Protein AF-A0A3C1KSR2-F1 (afdb_monomer_lite)

Secondary structure (DSSP, 8-state):
--HHHHHHHHHHHHHHHTT---HHHHHHHHHHHHHHHHHHHHHHHHH-S--TT--------SSSSS----TT-GGGGT-

Foldseek 3Di:
DPPPLVPLVVVQVVCVVVVHHPVVSVVVNVVVVVVLCVVVVVCCVVPNPDCPPPDDDDDDQDLDPPDPHNVVRSNVVND

pLDDT: mean 94.34, std 4.13, range [67.12, 97.5]

InterPro domains:
  IPR008927 6-phosphogluconate dehydrogenase-like, C-terminal domain superfamily [SSF48179] (1-35)
  IPR014026 UDP-glucose/GDP-mannose dehydrogenase, dimerisation [PF00984] (1-33)
  IPR014027 UDP-gluc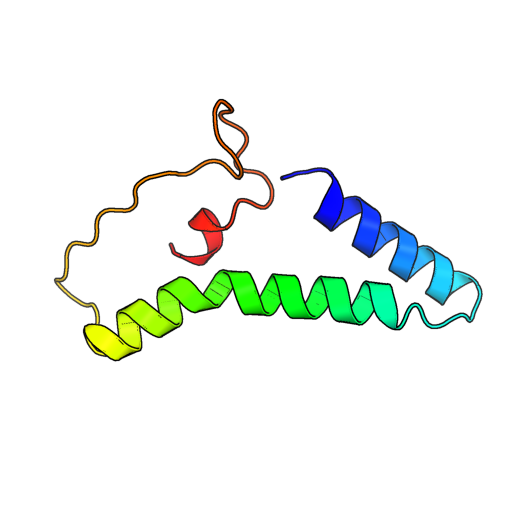ose/GDP-mannose dehydrogenase, C-terminal [PF03720] (57-78)
  IPR036220 UDP-glucose/GDP-mannose dehydrogenase, C-terminal domain superfamily [SSF52413] (43-79)

Sequence (79 aa):
GSCFPKDVRALKHLAEQHGHRAGILTAVHDTNQRQKNKLAERVMERLGADLSGKTIAVWGLSFKPNTDDMREAPSRYLM

Structure (mmCIF, N/CA/C/O backbone):
data_AF-A0A3C1KSR2-F1
#
_entry.id   AF-A0A3C1KSR2-F1
#
loop_
_atom_site.group_PDB
_atom_site.id
_atom_site.type_symbol
_atom_site.label_atom_id
_atom_site.label_alt_id
_atom_site.label_comp_id
_atom_site.label_asym_id
_atom_site.label_entity_id
_atom_site.label_seq_id
_atom_site.pdbx_PDB_ins_code
_atom_site.Cartn_x
_atom_site.Cartn_y
_atom_site.Cartn_z
_atom_site.occupancy
_atom_site.B_is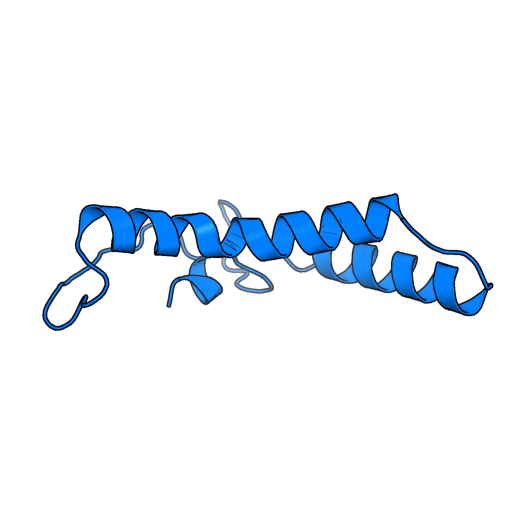o_or_equiv
_atom_site.auth_seq_id
_atom_site.auth_comp_id
_atom_site.auth_asym_id
_atom_site.auth_atom_id
_atom_site.pdbx_PDB_model_num
ATOM 1 N N . GLY A 1 1 ? -0.717 6.001 -2.894 1.00 83.81 1 GLY A N 1
ATOM 2 C CA . GLY A 1 1 ? -0.399 7.311 -3.494 1.00 83.81 1 GLY A CA 1
ATOM 3 C C . GLY A 1 1 ? -0.493 7.241 -5.001 1.00 83.81 1 GLY A C 1
ATOM 4 O O . GLY A 1 1 ? -0.420 6.153 -5.558 1.00 83.81 1 GLY A O 1
ATOM 5 N N . SER A 1 2 ? -0.631 8.378 -5.674 1.00 82.75 2 SER A N 1
ATOM 6 C CA . SER A 1 2 ? -0.899 8.423 -7.119 1.00 82.75 2 SER A CA 1
ATOM 7 C C . SER A 1 2 ? 0.278 8.054 -8.031 1.00 82.75 2 SER A C 1
ATOM 9 O O . SER A 1 2 ? 0.025 7.611 -9.145 1.00 82.75 2 SER A O 1
ATOM 11 N N . CYS A 1 3 ? 1.535 8.208 -7.597 1.00 88.31 3 CYS A N 1
ATOM 12 C CA . CYS A 1 3 ? 2.700 8.058 -8.484 1.00 88.31 3 CYS A CA 1
ATOM 13 C C . CYS A 1 3 ? 3.130 6.598 -8.713 1.00 88.31 3 CYS A C 1
ATOM 15 O O . CYS A 1 3 ? 2.936 6.053 -9.790 1.00 88.31 3 CYS A O 1
ATOM 17 N N . PHE A 1 4 ? 3.657 5.896 -7.709 1.00 90.31 4 PHE A N 1
ATOM 18 C CA . PHE A 1 4 ? 4.258 4.577 -7.968 1.00 90.31 4 PHE A CA 1
ATOM 19 C C . PHE A 1 4 ? 3.312 3.525 -8.577 1.00 90.31 4 PHE A C 1
ATOM 21 O O . PHE A 1 4 ? 3.723 2.851 -9.520 1.00 90.31 4 PHE A O 1
ATOM 28 N N . PRO A 1 5 ? 2.043 3.383 -8.143 1.00 89.06 5 PRO A N 1
ATOM 29 C CA . PRO A 1 5 ? 1.137 2.413 -8.754 1.00 89.06 5 PRO A CA 1
ATOM 30 C C . PRO A 1 5 ? 0.839 2.709 -10.226 1.00 89.06 5 PRO A C 1
ATOM 32 O O . PRO A 1 5 ? 0.756 1.772 -11.019 1.00 89.06 5 PRO A O 1
ATOM 35 N N . LYS A 1 6 ? 0.681 3.988 -10.609 1.00 92.56 6 LYS A N 1
ATOM 36 C CA . LYS A 1 6 ? 0.413 4.351 -12.009 1.00 92.56 6 LYS A CA 1
ATOM 37 C C . LYS A 1 6 ? 1.663 4.140 -12.868 1.00 92.56 6 LYS A C 1
ATOM 39 O O . LYS A 1 6 ? 1.553 3.531 -13.926 1.00 92.56 6 LYS A O 1
ATOM 44 N N . ASP A 1 7 ? 2.832 4.556 -12.381 1.00 94.50 7 ASP A N 1
ATOM 45 C CA . ASP A 1 7 ? 4.069 4.544 -13.165 1.00 94.50 7 ASP A CA 1
ATOM 46 C C . ASP A 1 7 ? 4.565 3.106 -13.389 1.00 94.50 7 ASP A C 1
ATOM 48 O O . ASP A 1 7 ? 4.938 2.746 -14.503 1.00 94.50 7 ASP A O 1
ATOM 52 N N . VAL A 1 8 ? 4.467 2.231 -12.377 1.00 93.50 8 VAL A N 1
ATOM 53 C CA . VAL A 1 8 ? 4.807 0.801 -12.514 1.00 93.50 8 VAL A CA 1
ATOM 54 C C . VAL A 1 8 ? 3.882 0.098 -13.511 1.00 93.50 8 VAL A C 1
ATOM 56 O O . VAL A 1 8 ? 4.355 -0.682 -14.337 1.00 93.50 8 VAL A O 1
ATOM 59 N N . ARG A 1 9 ? 2.570 0.378 -13.468 1.00 91.75 9 ARG A N 1
ATOM 60 C CA . ARG A 1 9 ? 1.609 -0.188 -14.431 1.00 91.75 9 ARG A CA 1
ATOM 61 C C . ARG A 1 9 ? 1.878 0.312 -15.851 1.00 91.75 9 ARG A C 1
ATOM 63 O O . ARG A 1 9 ? 1.877 -0.495 -16.774 1.00 91.75 9 ARG A O 1
ATOM 70 N N . ALA A 1 10 ? 2.150 1.606 -16.012 1.00 94.50 10 ALA A N 1
ATOM 71 C CA . ALA A 1 10 ? 2.451 2.205 -17.309 1.00 94.50 10 ALA A CA 1
ATOM 72 C C . ALA A 1 10 ? 3.738 1.629 -17.921 1.00 94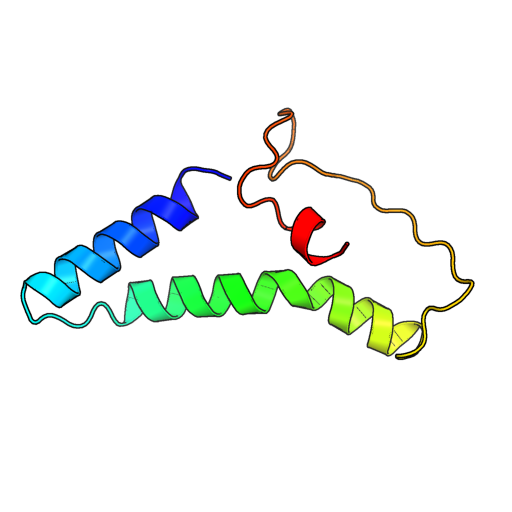.50 10 ALA A C 1
ATOM 74 O O . ALA A 1 10 ? 3.729 1.212 -19.074 1.00 94.50 10 ALA A O 1
ATOM 75 N N . LEU A 1 11 ? 4.821 1.528 -17.142 1.00 95.19 11 LEU A N 1
ATOM 76 C CA . LEU A 1 11 ? 6.086 0.950 -17.610 1.00 95.19 11 LEU A CA 1
ATOM 77 C C . LEU A 1 11 ? 5.962 -0.539 -17.952 1.00 95.19 11 LEU A C 1
ATOM 79 O O . LEU A 1 11 ? 6.526 -0.986 -18.950 1.00 95.19 11 LEU A O 1
ATOM 83 N N . LYS A 1 12 ? 5.203 -1.310 -17.160 1.00 94.06 12 LYS A N 1
ATOM 84 C CA . LYS A 1 12 ? 4.895 -2.711 -17.479 1.00 94.06 12 LYS A CA 1
ATOM 85 C C . LYS A 1 12 ? 4.156 -2.818 -18.816 1.00 94.06 12 LYS A C 1
ATOM 87 O O . LYS A 1 12 ? 4.567 -3.604 -19.663 1.00 94.06 12 LYS A O 1
ATOM 92 N N . HIS A 1 13 ? 3.116 -2.007 -19.009 1.00 94.19 13 HIS A N 1
ATOM 93 C CA . HIS A 1 13 ? 2.335 -1.998 -20.245 1.00 94.19 13 HIS A CA 1
ATOM 94 C C . HIS A 1 13 ? 3.185 -1.607 -21.461 1.00 94.19 13 HIS A C 1
ATOM 96 O O . HIS A 1 13 ? 3.117 -2.259 -22.497 1.00 94.19 13 HIS A O 1
ATOM 102 N N . LEU A 1 14 ? 4.043 -0.593 -21.317 1.00 96.56 14 LEU A N 1
ATOM 103 C CA . LEU A 1 14 ? 4.950 -0.161 -22.378 1.00 96.56 14 LEU A CA 1
ATOM 104 C C . LEU A 1 14 ? 5.916 -1.278 -22.800 1.00 96.56 14 LEU A C 1
ATOM 106 O O . LEU A 1 14 ? 6.150 -1.466 -23.992 1.00 96.56 14 LEU A O 1
ATOM 110 N N . ALA A 1 15 ? 6.462 -2.029 -21.841 1.00 95.44 15 ALA A N 1
ATOM 111 C CA . ALA A 1 15 ? 7.326 -3.168 -22.138 1.00 95.44 15 ALA A CA 1
ATOM 112 C C . ALA A 1 15 ? 6.570 -4.260 -22.913 1.00 95.44 15 ALA A C 1
ATOM 114 O O . ALA A 1 15 ? 7.071 -4.742 -23.928 1.00 95.44 15 ALA A O 1
ATOM 115 N N . GLU A 1 16 ? 5.347 -4.593 -22.485 1.00 94.38 16 GLU A N 1
ATOM 116 C CA . GLU A 1 16 ? 4.494 -5.588 -23.148 1.00 94.38 16 GLU A CA 1
ATOM 117 C C . GLU A 1 16 ? 4.164 -5.185 -24.593 1.00 94.38 16 GLU A C 1
ATOM 119 O O . GLU A 1 16 ? 4.242 -6.019 -25.494 1.00 94.38 16 GLU A O 1
ATOM 124 N N . GLN A 1 17 ? 3.888 -3.899 -24.837 1.00 97.12 17 GLN A N 1
ATOM 125 C CA . GLN A 1 17 ? 3.657 -3.360 -26.184 1.00 97.12 17 GLN A CA 1
ATOM 126 C C . GLN A 1 17 ? 4.866 -3.517 -27.119 1.00 97.12 17 GLN A C 1
ATOM 128 O O . GLN A 1 17 ? 4.686 -3.622 -28.329 1.00 97.12 17 GLN A O 1
ATOM 133 N N . HIS A 1 18 ? 6.083 -3.567 -26.574 1.00 96.81 18 HIS A N 1
ATOM 134 C CA . HIS A 1 18 ? 7.318 -3.780 -27.335 1.00 96.81 18 HIS A CA 1
ATOM 135 C C . HIS A 1 18 ? 7.780 -5.248 -27.320 1.00 96.81 18 HIS A C 1
ATOM 137 O O . HIS A 1 18 ? 8.924 -5.539 -27.655 1.00 96.81 18 HIS A O 1
ATOM 143 N N . GLY A 1 19 ? 6.919 -6.188 -26.912 1.00 95.56 19 GLY A N 1
ATOM 144 C CA . GLY A 1 19 ? 7.247 -7.617 -26.874 1.00 95.56 19 GLY A CA 1
ATOM 145 C C . GLY A 1 19 ? 8.217 -8.010 -25.753 1.00 95.56 19 GLY A C 1
ATOM 146 O O . GLY A 1 19 ? 8.772 -9.109 -25.772 1.00 95.56 19 GLY A O 1
ATOM 147 N N . HIS A 1 20 ? 8.422 -7.140 -24.760 1.00 95.25 20 HIS A N 1
ATOM 148 C CA . HIS A 1 20 ? 9.300 -7.389 -23.623 1.00 95.25 20 HIS A CA 1
ATOM 149 C C . HIS A 1 20 ? 8.508 -7.684 -22.351 1.00 95.25 20 HIS A C 1
ATOM 151 O O . HIS A 1 20 ? 7.557 -6.995 -21.987 1.00 95.25 20 HIS A O 1
ATOM 157 N N . ARG A 1 21 ? 8.959 -8.684 -21.591 1.00 92.94 21 ARG A N 1
ATOM 158 C CA . ARG A 1 21 ? 8.397 -8.970 -20.271 1.00 92.94 21 ARG A CA 1
ATOM 159 C C . ARG A 1 21 ? 9.104 -8.150 -19.194 1.00 92.94 21 ARG A C 1
ATOM 161 O O . ARG A 1 21 ? 10.265 -8.399 -18.877 1.00 92.94 21 ARG A O 1
ATOM 168 N N . ALA A 1 22 ? 8.373 -7.258 -18.531 1.00 94.81 22 ALA A N 1
ATOM 169 C CA . ALA A 1 22 ? 8.871 -6.516 -17.373 1.00 94.81 22 ALA A CA 1
ATOM 170 C C . ALA A 1 22 ? 8.795 -7.348 -16.075 1.00 94.81 22 ALA A C 1
ATOM 172 O O . ALA A 1 22 ? 7.968 -7.089 -15.194 1.00 94.81 22 ALA A O 1
ATOM 173 N N . GLY A 1 23 ? 9.644 -8.375 -15.956 1.00 95.00 23 GLY A N 1
ATOM 174 C CA . GLY A 1 23 ? 9.617 -9.333 -14.840 1.00 95.00 23 GLY A CA 1
ATOM 175 C C . GLY A 1 23 ? 9.740 -8.681 -13.456 1.00 95.00 23 GLY A C 1
ATOM 176 O O . GLY A 1 23 ? 8.920 -8.946 -12.579 1.00 95.00 23 GLY A O 1
ATOM 177 N N . ILE A 1 24 ? 10.701 -7.767 -13.282 1.00 95.44 24 ILE A N 1
ATOM 178 C CA . ILE A 1 24 ? 10.920 -7.064 -12.006 1.00 95.44 24 ILE A CA 1
ATOM 179 C C . ILE A 1 24 ? 9.735 -6.153 -11.667 1.00 95.44 24 ILE A C 1
ATOM 181 O O . ILE A 1 24 ? 9.221 -6.214 -10.555 1.00 95.44 24 ILE A O 1
ATOM 185 N N . LEU A 1 25 ? 9.255 -5.346 -12.619 1.00 94.31 25 LEU A N 1
ATOM 186 C CA . LEU A 1 25 ? 8.115 -4.448 -12.385 1.00 94.31 25 LEU A CA 1
ATOM 187 C C . LEU A 1 25 ? 6.839 -5.222 -12.045 1.00 94.31 25 LEU A C 1
ATOM 189 O O . LEU A 1 25 ? 6.074 -4.800 -11.180 1.00 94.31 25 LEU A O 1
ATOM 193 N N . THR A 1 26 ? 6.643 -6.380 -12.677 1.00 93.62 26 THR A N 1
ATOM 194 C CA . THR A 1 26 ? 5.542 -7.291 -12.346 1.00 93.62 26 THR A CA 1
ATOM 195 C C . THR A 1 26 ? 5.682 -7.804 -10.914 1.00 93.62 26 THR A C 1
ATOM 197 O O . THR A 1 26 ? 4.751 -7.669 -10.127 1.00 93.62 26 THR A O 1
ATOM 200 N N . ALA A 1 27 ? 6.866 -8.288 -10.526 1.00 96.25 27 ALA A N 1
ATOM 201 C CA . ALA A 1 27 ? 7.114 -8.760 -9.166 1.00 96.25 27 ALA A CA 1
ATOM 202 C C . ALA A 1 27 ? 6.926 -7.658 -8.106 1.00 96.25 27 ALA A C 1
ATOM 204 O O . ALA A 1 27 ? 6.361 -7.922 -7.042 1.00 96.25 27 ALA A O 1
ATOM 205 N N . VAL A 1 28 ? 7.353 -6.423 -8.398 1.00 95.50 28 VAL A N 1
ATOM 206 C CA . VAL A 1 28 ? 7.138 -5.246 -7.540 1.00 95.50 28 VAL A CA 1
ATOM 207 C C . VAL A 1 28 ? 5.647 -4.961 -7.383 1.00 95.50 28 VAL A C 1
ATOM 209 O O . VAL A 1 28 ? 5.170 -4.809 -6.257 1.00 95.50 28 VAL A O 1
ATOM 212 N N . HIS A 1 29 ? 4.902 -4.927 -8.491 1.00 94.12 29 HIS A N 1
ATOM 213 C CA . HIS A 1 29 ? 3.463 -4.689 -8.467 1.00 94.12 29 HIS A CA 1
ATOM 214 C C . HIS A 1 29 ? 2.733 -5.756 -7.645 1.00 94.12 29 HIS A C 1
ATOM 216 O O . HIS A 1 29 ? 2.026 -5.420 -6.695 1.00 94.12 29 HIS A O 1
ATOM 222 N N . ASP A 1 30 ? 2.960 -7.032 -7.951 1.00 95.31 30 ASP A N 1
ATOM 223 C CA . ASP A 1 30 ? 2.256 -8.149 -7.322 1.00 95.31 30 ASP A CA 1
ATOM 224 C C . ASP A 1 30 ? 2.592 -8.261 -5.831 1.00 95.31 30 ASP A C 1
ATOM 226 O O . ASP A 1 30 ? 1.720 -8.518 -4.999 1.00 95.31 30 ASP A O 1
ATOM 230 N N . THR A 1 31 ? 3.854 -8.016 -5.464 1.00 96.75 31 THR A N 1
ATOM 231 C CA . THR A 1 31 ? 4.275 -7.997 -4.057 1.00 96.75 31 THR A CA 1
ATOM 232 C C . THR A 1 31 ? 3.600 -6.867 -3.294 1.00 96.75 31 THR A C 1
ATOM 234 O O . THR A 1 31 ? 3.102 -7.097 -2.193 1.00 96.75 31 THR A O 1
ATOM 237 N N . ASN A 1 32 ? 3.514 -5.671 -3.880 1.00 95.50 32 ASN A N 1
ATOM 238 C CA . ASN A 1 32 ? 2.814 -4.551 -3.261 1.00 95.50 32 ASN A CA 1
ATOM 239 C C . ASN A 1 32 ? 1.309 -4.826 -3.106 1.00 95.50 32 ASN A C 1
ATOM 241 O O . ASN A 1 32 ? 0.735 -4.485 -2.075 1.00 95.50 32 ASN A O 1
ATOM 245 N N . GLN A 1 33 ? 0.673 -5.478 -4.087 1.00 94.50 33 GLN A N 1
ATOM 246 C CA . GLN A 1 33 ? -0.743 -5.850 -3.994 1.00 94.50 33 GLN A CA 1
ATOM 247 C C . GLN A 1 33 ? -0.999 -6.848 -2.861 1.00 94.50 33 GLN A C 1
ATOM 249 O O . GLN A 1 33 ? -1.915 -6.635 -2.073 1.00 94.50 33 GLN A O 1
ATOM 254 N N . ARG A 1 34 ? -0.149 -7.872 -2.702 1.00 95.88 34 ARG A N 1
ATOM 255 C CA . ARG A 1 34 ? -0.237 -8.798 -1.557 1.00 95.88 34 ARG A CA 1
ATOM 256 C C . ARG A 1 34 ? 0.011 -8.097 -0.221 1.00 95.88 34 ARG A C 1
ATOM 258 O O . ARG A 1 34 ? -0.682 -8.352 0.756 1.00 95.88 34 ARG A O 1
ATOM 265 N N . GLN A 1 35 ? 0.990 -7.193 -0.166 1.00 96.56 35 GLN A N 1
ATOM 266 C CA . GLN A 1 35 ? 1.371 -6.512 1.073 1.00 96.56 35 GLN A CA 1
ATOM 267 C C . GLN A 1 35 ? 0.230 -5.667 1.665 1.00 96.56 35 GLN A C 1
ATOM 269 O O . GLN A 1 35 ? 0.142 -5.566 2.887 1.00 96.56 35 GLN A O 1
ATOM 274 N N . LYS A 1 36 ? -0.653 -5.103 0.827 1.00 94.94 36 LYS A N 1
ATOM 275 C CA . LYS A 1 36 ? -1.822 -4.323 1.272 1.00 94.94 36 LYS A CA 1
ATOM 276 C C . LYS A 1 36 ? -2.784 -5.136 2.155 1.00 94.94 36 LYS A C 1
ATOM 278 O O . LYS A 1 36 ? -3.379 -4.557 3.057 1.00 94.94 36 LYS A O 1
ATOM 283 N N . ASN A 1 37 ? -2.869 -6.456 1.965 1.00 94.50 37 ASN A N 1
ATOM 284 C CA . ASN A 1 37 ? -3.792 -7.327 2.706 1.00 94.50 37 ASN A CA 1
ATOM 285 C C . ASN A 1 37 ? -3.217 -7.858 4.025 1.00 94.50 37 ASN A C 1
ATOM 287 O O . ASN A 1 37 ? -3.972 -8.252 4.911 1.00 94.50 37 ASN A O 1
ATOM 291 N N . LYS A 1 38 ? -1.889 -7.826 4.205 1.00 96.06 38 LYS A N 1
ATOM 292 C CA . LYS A 1 38 ? -1.230 -8.456 5.361 1.00 96.06 38 LYS A CA 1
ATOM 293 C C . LYS A 1 38 ? -1.711 -7.954 6.716 1.00 96.06 38 LYS A C 1
ATOM 295 O O . LYS A 1 38 ? -1.641 -8.689 7.695 1.00 96.06 38 LYS A O 1
ATOM 300 N N . LEU A 1 39 ? -2.141 -6.695 6.809 1.00 95.38 39 LEU A N 1
ATOM 301 C CA . LEU A 1 39 ? -2.676 -6.182 8.067 1.00 95.38 39 LEU A CA 1
ATO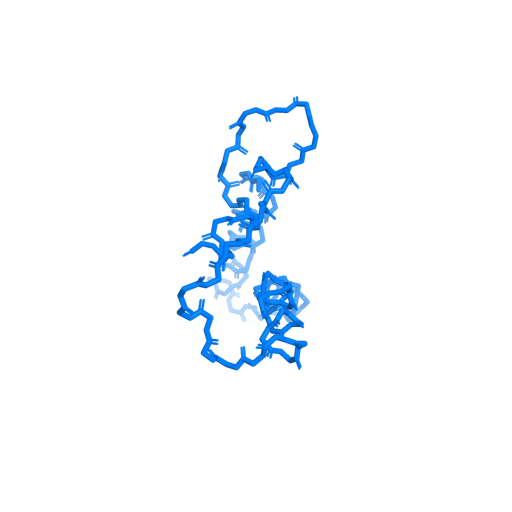M 302 C C . LEU A 1 39 ? -4.014 -6.853 8.403 1.00 95.38 39 LEU A C 1
ATOM 304 O O . LEU A 1 39 ? -4.174 -7.313 9.528 1.00 95.38 39 LEU A O 1
ATOM 308 N N . ALA A 1 40 ? -4.923 -6.965 7.430 1.00 93.75 40 ALA A N 1
ATOM 309 C CA . ALA A 1 40 ? -6.200 -7.657 7.599 1.00 93.75 40 ALA A CA 1
ATOM 310 C C . ALA A 1 40 ? -5.991 -9.139 7.943 1.00 93.75 40 ALA A C 1
ATOM 312 O O . ALA A 1 40 ? -6.593 -9.637 8.890 1.00 93.75 40 ALA A O 1
ATOM 313 N N . GLU A 1 41 ? -5.080 -9.813 7.233 1.00 95.56 41 GLU A N 1
ATOM 314 C CA . GLU A 1 41 ? -4.691 -11.204 7.506 1.00 95.56 41 GLU A CA 1
ATOM 315 C C . GLU A 1 41 ? -4.242 -11.376 8.963 1.00 95.56 41 GLU A C 1
ATOM 317 O O . GLU A 1 41 ? -4.803 -12.192 9.690 1.00 95.56 41 GLU A O 1
ATOM 322 N N . ARG A 1 42 ? -3.324 -10.527 9.441 1.00 96.50 42 ARG A N 1
ATOM 323 C CA . ARG A 1 42 ? -2.843 -10.557 10.834 1.00 96.50 42 ARG A CA 1
ATOM 324 C C . ARG A 1 42 ? -3.937 -10.268 11.860 1.00 96.50 42 ARG A C 1
ATOM 326 O O . ARG A 1 42 ? -3.923 -10.837 12.951 1.00 96.50 42 ARG A O 1
ATOM 333 N N . VAL A 1 43 ? -4.867 -9.365 11.547 1.00 95.75 43 VAL A N 1
ATOM 334 C CA . VAL A 1 43 ? -6.014 -9.085 12.422 1.00 95.75 43 VAL A CA 1
ATOM 335 C C . VAL A 1 43 ? -6.903 -10.323 12.536 1.00 95.75 43 VAL A C 1
ATOM 337 O O . VAL A 1 43 ? -7.247 -10.706 13.653 1.00 95.75 43 VAL A O 1
ATOM 340 N N . MET A 1 44 ? -7.224 -10.980 11.418 1.00 96.00 44 MET A N 1
ATOM 341 C CA . MET A 1 44 ? -8.043 -12.198 11.405 1.00 96.00 44 MET A CA 1
ATOM 342 C C . MET A 1 44 ? -7.343 -13.381 12.084 1.00 96.00 44 MET A C 1
ATOM 344 O O . MET A 1 44 ? -7.973 -14.101 12.853 1.00 96.00 44 MET A O 1
ATOM 348 N N . GLU A 1 45 ? -6.032 -13.547 11.886 1.00 97.50 45 GLU A N 1
ATOM 349 C CA . GLU A 1 45 ? -5.226 -14.544 12.606 1.00 97.50 45 GLU A CA 1
ATOM 350 C C . GLU A 1 45 ? -5.301 -14.346 14.127 1.00 97.50 45 GLU A C 1
ATOM 352 O O . GLU A 1 45 ? -5.332 -15.312 14.889 1.00 97.50 45 GLU A O 1
ATOM 357 N N . ARG A 1 46 ? -5.350 -13.089 14.588 1.00 97.25 46 ARG A N 1
ATOM 358 C CA . ARG A 1 46 ? -5.332 -12.761 16.017 1.00 97.25 46 ARG A CA 1
ATOM 359 C C . ARG A 1 46 ? -6.713 -12.738 16.672 1.00 97.25 46 ARG A C 1
ATOM 361 O O . ARG A 1 46 ? -6.806 -13.042 17.865 1.00 97.25 46 ARG A O 1
ATOM 368 N N . LEU A 1 47 ? -7.745 -12.296 15.957 1.00 96.62 47 LEU A N 1
ATOM 369 C CA . LEU A 1 47 ? -9.087 -12.039 16.500 1.00 96.62 47 LEU A CA 1
ATOM 370 C C . LEU A 1 47 ? -10.149 -13.040 16.022 1.00 96.62 47 LEU A C 1
ATOM 372 O O . LEU A 1 47 ? -11.261 -13.012 16.556 1.00 96.62 47 LEU A O 1
ATOM 376 N N . GLY A 1 48 ? -9.798 -13.911 15.073 1.00 96.25 48 GLY A N 1
ATOM 377 C CA . GLY A 1 48 ? -10.701 -14.825 14.379 1.00 96.25 48 GLY A CA 1
ATOM 378 C C . GLY A 1 48 ? -11.132 -14.292 13.008 1.00 96.25 48 GLY A C 1
ATOM 379 O O . GLY A 1 48 ? -11.091 -13.090 12.753 1.00 96.25 48 GLY A O 1
ATOM 380 N N . ALA A 1 49 ? -11.563 -15.203 12.129 1.00 95.06 49 ALA A N 1
ATOM 381 C CA . ALA A 1 49 ? -12.076 -14.854 10.800 1.00 95.06 49 ALA A CA 1
ATOM 382 C C . ALA A 1 49 ? -13.424 -14.109 10.860 1.00 95.06 49 ALA A C 1
ATOM 384 O O . ALA A 1 49 ? -13.722 -13.307 9.981 1.00 95.06 49 ALA A O 1
ATOM 385 N N . ASP A 1 50 ? -14.222 -14.354 11.904 1.00 96.44 50 ASP A N 1
ATOM 386 C CA . ASP A 1 50 ? -15.446 -13.604 12.172 1.00 96.44 50 ASP A CA 1
ATOM 387 C C . ASP A 1 50 ? -15.145 -12.390 13.063 1.00 96.44 50 ASP A C 1
ATOM 389 O O . ASP A 1 50 ? -14.833 -12.505 14.254 1.00 96.44 50 ASP A O 1
ATOM 393 N N . LEU A 1 51 ? -15.225 -11.206 12.457 1.00 94.50 51 LEU A N 1
ATOM 394 C CA . LEU A 1 51 ? -15.041 -9.923 13.132 1.00 94.50 51 LEU A CA 1
ATOM 395 C C . LEU A 1 51 ? -16.377 -9.250 13.490 1.00 94.50 51 LEU A C 1
ATOM 397 O O . LEU A 1 51 ? -16.375 -8.104 13.942 1.00 94.50 51 LEU A O 1
ATOM 401 N N . SER A 1 52 ? -17.510 -9.940 13.323 1.00 96.12 52 SER A N 1
ATOM 402 C CA . SER A 1 52 ? -18.836 -9.397 13.628 1.00 96.12 52 SER A CA 1
ATOM 403 C C . SER A 1 52 ? -18.927 -8.911 15.077 1.00 96.12 52 SER A C 1
ATOM 405 O O . SER A 1 52 ? -18.469 -9.568 16.013 1.00 96.12 52 SER A O 1
ATOM 407 N N . GLY A 1 53 ? -19.499 -7.720 15.270 1.00 96.94 53 GLY A N 1
ATOM 408 C CA . GLY A 1 53 ? -19.648 -7.100 16.591 1.00 96.94 53 GLY A CA 1
ATOM 409 C C . GLY A 1 53 ? -18.352 -6.568 17.217 1.00 96.94 53 GLY A C 1
ATOM 410 O O . GLY A 1 53 ? -18.403 -6.012 18.314 1.00 96.94 53 GLY A O 1
ATOM 411 N N . LYS A 1 54 ? -17.194 -6.697 16.552 1.00 95.81 54 LYS A N 1
ATOM 412 C CA . LYS A 1 54 ? -15.939 -6.091 17.015 1.00 95.81 54 LYS A CA 1
ATOM 413 C C . LYS A 1 54 ? -15.828 -4.652 16.515 1.00 95.81 54 LYS A C 1
ATOM 415 O O . LYS A 1 54 ? -16.092 -4.359 15.354 1.00 95.81 54 LYS A O 1
ATOM 420 N N . THR A 1 55 ? -15.334 -3.774 17.380 1.00 96.12 55 THR A N 1
ATOM 421 C CA . THR A 1 55 ? -14.951 -2.407 17.009 1.00 96.12 55 THR A CA 1
ATOM 422 C C . THR A 1 55 ? -13.438 -2.343 16.849 1.00 96.12 55 THR A C 1
ATOM 424 O O . THR A 1 55 ? -12.704 -2.639 17.791 1.00 96.12 55 THR A O 1
ATOM 427 N N . ILE A 1 56 ? -12.965 -1.950 15.665 1.00 95.06 56 ILE A N 1
ATOM 428 C CA . ILE A 1 56 ? -11.537 -1.843 15.343 1.00 95.06 56 ILE A CA 1
ATOM 429 C C . ILE A 1 56 ? -11.238 -0.399 14.946 1.00 95.06 56 ILE A C 1
ATOM 431 O O . ILE A 1 56 ? -11.815 0.126 13.996 1.00 95.06 56 ILE A O 1
ATOM 435 N N . ALA A 1 57 ? -10.332 0.250 15.675 1.00 96.44 57 ALA A N 1
ATOM 436 C CA . ALA A 1 57 ? -9.868 1.589 15.333 1.00 96.44 57 ALA A CA 1
ATOM 437 C C . ALA A 1 57 ? -8.793 1.522 14.237 1.00 96.44 57 ALA A C 1
ATOM 439 O O . ALA A 1 57 ? -7.846 0.742 14.335 1.00 96.44 57 ALA A O 1
ATOM 440 N N . VAL A 1 58 ? -8.912 2.379 13.222 1.00 96.12 58 VAL A N 1
ATOM 441 C CA . VAL A 1 58 ? -7.907 2.548 12.164 1.00 96.12 58 VAL A CA 1
ATOM 442 C C . VAL A 1 58 ? -7.264 3.919 12.330 1.00 96.12 58 VAL A C 1
ATOM 444 O O . VAL A 1 58 ? -7.932 4.941 12.176 1.00 96.12 58 VAL A O 1
ATOM 447 N N . TRP A 1 59 ? -5.968 3.952 12.647 1.00 96.31 59 TRP A N 1
ATOM 448 C CA . TRP A 1 59 ? -5.234 5.204 12.811 1.00 96.31 59 TRP A CA 1
ATOM 449 C C . TRP A 1 59 ? -4.267 5.428 11.648 1.00 96.31 59 TRP A C 1
ATOM 451 O O . TRP A 1 59 ? -3.326 4.663 11.448 1.00 96.31 59 TRP A O 1
ATOM 461 N N . GLY A 1 60 ? -4.521 6.490 10.882 1.00 96.44 60 GLY A N 1
ATOM 462 C CA . GLY A 1 60 ? -3.820 6.789 9.635 1.00 96.44 60 GLY A CA 1
ATOM 463 C C . GLY A 1 60 ? -4.623 6.320 8.423 1.00 96.44 60 GLY A C 1
ATOM 464 O O . GLY A 1 60 ? -4.828 5.126 8.216 1.00 96.44 60 GLY A O 1
ATOM 465 N N . LEU A 1 61 ? -5.092 7.281 7.623 1.00 96.56 61 LEU A N 1
ATOM 466 C CA . LEU A 1 61 ? -5.958 7.013 6.472 1.00 96.56 61 LEU A CA 1
ATOM 467 C C . LEU A 1 61 ? -5.270 7.305 5.141 1.00 96.56 61 LEU A C 1
ATOM 469 O O . LEU A 1 61 ? -5.351 6.491 4.226 1.00 96.56 61 LEU A O 1
ATOM 473 N N . SER A 1 62 ? -4.579 8.430 5.011 1.00 97.31 62 SER A N 1
ATOM 474 C CA . SER A 1 62 ? -3.906 8.783 3.763 1.00 97.31 62 SER A CA 1
ATOM 475 C C . SER A 1 62 ? -2.732 7.854 3.454 1.00 97.31 62 SER A C 1
ATOM 477 O O . SER A 1 62 ? -2.240 7.106 4.300 1.00 97.31 62 SER A O 1
ATOM 479 N N . PHE A 1 63 ? -2.270 7.866 2.201 1.00 95.31 63 PHE A N 1
ATOM 480 C CA . PHE A 1 63 ? -1.229 6.924 1.770 1.00 95.31 63 PHE A CA 1
ATOM 481 C C . PHE A 1 63 ? 0.153 7.181 2.399 1.00 95.31 63 PHE A C 1
ATOM 483 O O . PHE A 1 63 ? 1.039 6.335 2.268 1.00 95.31 63 PHE A O 1
ATOM 490 N N . LYS A 1 64 ? 0.353 8.359 3.003 1.00 94.81 64 LYS A N 1
ATOM 491 C CA . LYS A 1 64 ? 1.567 8.786 3.710 1.00 94.81 64 LYS A CA 1
ATOM 492 C C . LYS A 1 64 ? 1.232 9.921 4.698 1.00 94.81 64 LYS A C 1
ATOM 494 O O . LYS A 1 64 ? 0.180 10.537 4.548 1.00 94.81 64 LYS A O 1
ATOM 499 N N . PRO A 1 65 ? 2.121 10.260 5.647 1.00 97.06 65 PRO A N 1
ATOM 500 C CA . PRO A 1 65 ? 1.918 11.392 6.553 1.00 97.06 65 PRO A CA 1
ATOM 501 C C . PRO A 1 65 ? 1.747 12.743 5.837 1.00 97.06 65 PRO A C 1
ATOM 503 O O . PRO A 1 65 ? 2.266 12.942 4.735 1.00 97.06 65 PRO A O 1
ATOM 506 N N . ASN A 1 66 ? 1.083 13.688 6.514 1.00 96.56 66 ASN A N 1
ATOM 507 C CA . ASN A 1 66 ? 0.958 15.100 6.118 1.00 96.56 66 ASN A CA 1
ATOM 508 C C . ASN A 1 66 ? 0.316 15.331 4.734 1.00 96.56 66 ASN A C 1
ATOM 510 O O . ASN A 1 66 ? 0.727 16.212 3.982 1.00 96.56 66 ASN A O 1
ATOM 514 N N . THR A 1 67 ? -0.684 14.528 4.377 1.00 96.62 67 THR A N 1
ATOM 515 C CA . THR A 1 67 ? -1.529 14.726 3.191 1.00 96.62 67 THR A CA 1
ATOM 516 C C . THR A 1 67 ? -2.907 14.123 3.440 1.00 96.62 67 THR A C 1
ATOM 518 O O . THR A 1 67 ? -3.042 13.187 4.228 1.00 96.62 67 THR A O 1
ATOM 521 N N . ASP A 1 68 ? -3.916 14.648 2.761 1.00 96.44 68 ASP A N 1
ATOM 522 C CA . ASP A 1 68 ? -5.286 14.140 2.682 1.00 96.44 68 ASP A CA 1
ATOM 523 C C . ASP A 1 68 ? -5.499 13.180 1.493 1.00 96.44 68 ASP A C 1
ATOM 525 O O . ASP A 1 68 ? -6.580 12.622 1.320 1.00 96.44 68 ASP A O 1
ATOM 529 N N . ASP A 1 69 ? -4.473 12.944 0.670 1.00 96.19 69 ASP A N 1
ATOM 530 C CA . ASP A 1 69 ? -4.592 12.118 -0.528 1.00 96.19 69 ASP A CA 1
ATOM 531 C C . ASP A 1 69 ? -4.853 10.638 -0.182 1.00 96.19 69 ASP A C 1
ATOM 533 O O . ASP A 1 69 ? -4.008 9.921 0.369 1.00 96.19 69 ASP A O 1
ATOM 537 N N . MET A 1 70 ? -6.038 10.164 -0.568 1.00 95.62 70 MET A N 1
ATOM 538 C CA . MET A 1 70 ? -6.508 8.788 -0.374 1.00 95.62 70 MET A CA 1
ATOM 539 C C . MET A 1 70 ? -6.285 7.885 -1.599 1.00 95.62 70 MET A C 1
ATOM 541 O O . MET A 1 70 ? -6.665 6.705 -1.597 1.00 95.62 70 MET A O 1
ATOM 545 N N . ARG A 1 71 ? -5.692 8.397 -2.687 1.00 94.19 71 ARG A N 1
ATOM 546 C CA . ARG A 1 71 ? -5.448 7.599 -3.898 1.00 94.19 71 ARG A CA 1
ATOM 547 C C . ARG A 1 71 ? -4.463 6.484 -3.590 1.00 94.19 71 ARG A C 1
ATOM 549 O O . ARG A 1 71 ? -3.349 6.736 -3.130 1.00 94.19 71 ARG A O 1
ATOM 556 N N . GLU A 1 72 ? -4.854 5.244 -3.890 1.00 92.88 72 GLU A N 1
ATOM 557 C CA . GLU A 1 72 ? -4.038 4.043 -3.651 1.00 92.88 72 GLU A CA 1
ATOM 558 C C . GLU A 1 72 ? -3.520 3.963 -2.195 1.00 92.88 72 GLU A C 1
ATOM 560 O O . GLU A 1 72 ? -2.388 3.537 -1.960 1.00 92.88 72 GLU A O 1
ATOM 565 N N . ALA A 1 73 ? -4.289 4.470 -1.224 1.00 96.12 73 ALA A N 1
ATOM 566 C CA . ALA A 1 73 ? -3.958 4.365 0.194 1.00 96.12 73 ALA A CA 1
ATOM 567 C C . ALA A 1 73 ? -4.214 2.927 0.692 1.00 96.12 73 ALA A C 1
ATOM 569 O O . ALA A 1 73 ? -5.294 2.397 0.423 1.00 96.12 73 ALA A O 1
ATOM 570 N N . PRO A 1 74 ? -3.271 2.288 1.415 1.00 95.12 74 PRO A N 1
ATOM 571 C CA . PRO A 1 74 ? -3.456 0.930 1.940 1.00 95.12 74 PRO A CA 1
ATOM 572 C C . PRO A 1 74 ? -4.658 0.785 2.883 1.00 95.12 74 PRO A C 1
ATOM 574 O O . PRO A 1 74 ? -5.301 -0.256 2.886 1.00 95.12 74 PRO A O 1
ATOM 577 N N . SER A 1 75 ? -5.008 1.843 3.620 1.00 95.75 75 SER A N 1
ATOM 578 C CA . SER A 1 75 ? -6.175 1.895 4.517 1.00 95.75 75 SER A CA 1
ATOM 579 C C . SER A 1 75 ? -7.493 1.523 3.825 1.00 95.75 75 SER A C 1
ATOM 581 O O . SER A 1 75 ? -8.363 0.926 4.444 1.00 95.75 75 SER A O 1
ATOM 583 N N . ARG A 1 76 ? -7.630 1.812 2.524 1.00 93.94 76 ARG A N 1
ATOM 584 C CA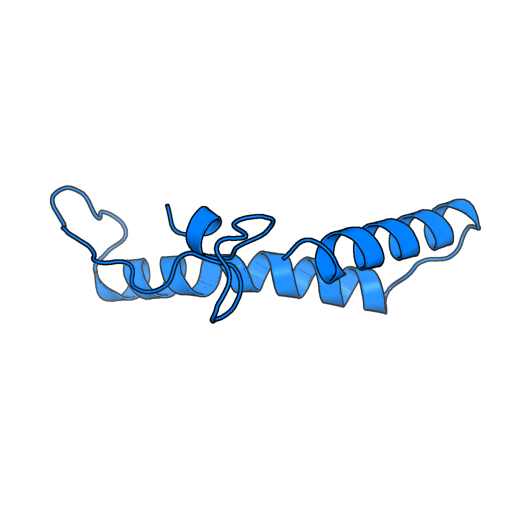 . ARG A 1 76 ? -8.823 1.489 1.724 1.00 93.94 76 ARG A CA 1
ATOM 585 C C . ARG A 1 76 ? -8.975 0.008 1.391 1.00 93.94 76 ARG A C 1
ATOM 587 O O . ARG A 1 76 ? -10.015 -0.368 0.878 1.00 93.94 76 ARG A O 1
ATOM 594 N N . TYR A 1 77 ? -7.927 -0.782 1.597 1.00 90.31 77 TYR A N 1
ATOM 595 C CA . TYR A 1 77 ? -7.951 -2.236 1.424 1.00 90.31 77 TYR A CA 1
ATOM 596 C C . TYR A 1 77 ? -8.214 -2.959 2.751 1.00 90.31 77 TYR A C 1
ATOM 598 O O . TYR A 1 77 ? -8.394 -4.170 2.757 1.00 90.31 77 TYR A O 1
ATOM 606 N N . LEU A 1 78 ? -8.182 -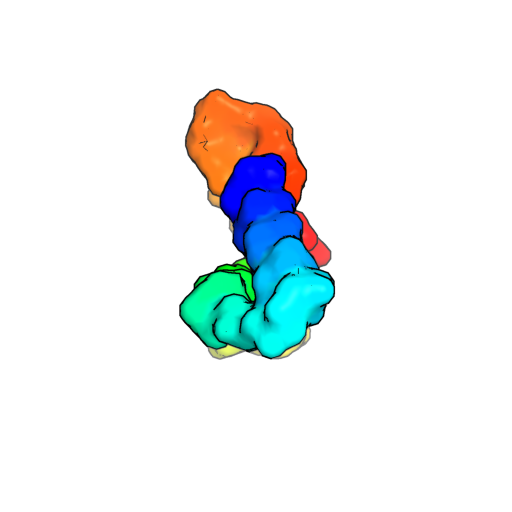2.223 3.868 1.00 85.69 78 LEU A N 1
ATOM 607 C CA . LEU A 1 78 ? -8.491 -2.729 5.204 1.00 85.69 78 LEU A CA 1
ATOM 608 C C . LEU A 1 78 ? -9.988 -2.606 5.536 1.00 85.69 78 LEU A C 1
ATOM 610 O O . LEU A 1 78 ? -10.480 -3.372 6.359 1.00 85.69 78 LEU A O 1
ATOM 614 N N . MET A 1 79 ? -10.661 -1.616 4.939 1.00 67.12 79 MET A N 1
ATOM 615 C CA . MET A 1 79 ? -12.104 -1.359 5.044 1.00 67.12 79 MET A CA 1
ATOM 616 C C . MET A 1 79 ? -12.870 -2.156 3.995 1.00 67.12 79 MET A C 1
ATOM 618 O O . MET A 1 79 ? -13.973 -2.628 4.333 1.00 67.12 79 MET A O 1
#

Radius of gyration: 16.18 Å; chains: 1; bounding box: 31×30×44 Å

Organism: NCBI:txid287487